Protein AF-A0A377CG56-F1 (afdb_monomer_lite)

Sequence (57 aa):
MLDAVIGLPEKLFYGTGIPAAILIFKKQKVDDKVLFIDASREFKAGKNQNQLSEEKH

Structure (mmCIF, N/CA/C/O backbone):
data_AF-A0A377CG56-F1
#
_entry.id   AF-A0A377CG56-F1
#
loop_
_atom_site.group_PDB
_atom_site.id
_atom_site.type_symbol
_atom_site.label_atom_id
_atom_site.label_alt_id
_atom_site.label_comp_id
_atom_site.label_asym_id
_atom_site.label_entity_id
_atom_site.label_seq_id
_atom_site.pdbx_PDB_ins_code
_atom_site.Cartn_x
_atom_site.Cartn_y
_atom_site.Cartn_z
_atom_site.occupancy
_atom_site.B_iso_or_equiv
_atom_site.auth_seq_id
_atom_site.auth_comp_id
_atom_site.auth_asym_id
_atom_site.auth_atom_id
_atom_site.pdbx_PDB_model_num
ATOM 1 N N . MET A 1 1 ? -5.795 -2.416 18.577 1.00 91.75 1 MET A N 1
ATOM 2 C CA . MET A 1 1 ? -6.562 -3.308 17.682 1.00 91.75 1 MET A CA 1
ATOM 3 C C . MET A 1 1 ? -6.238 -2.959 16.241 1.00 91.75 1 MET A C 1
ATOM 5 O O . MET A 1 1 ? -5.897 -1.808 15.984 1.00 91.75 1 MET A O 1
ATOM 9 N N . LEU A 1 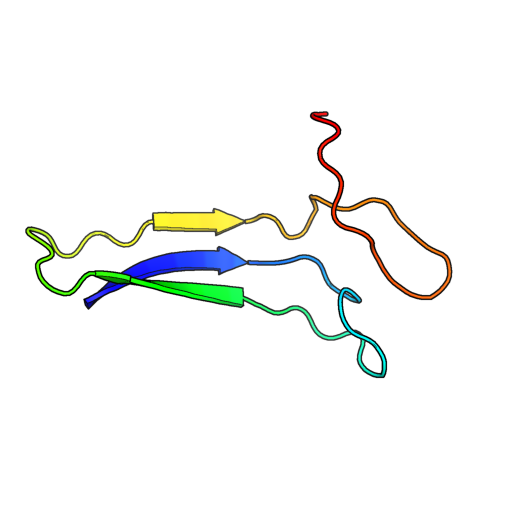2 ? -6.287 -3.938 15.335 1.00 96.56 2 LEU A N 1
ATOM 10 C CA . LEU A 1 2 ? -6.087 -3.697 13.905 1.00 96.56 2 LEU A CA 1
ATOM 11 C C . LEU A 1 2 ? -7.228 -2.820 13.380 1.00 96.56 2 LEU A C 1
ATOM 13 O O . LEU A 1 2 ? -8.396 -3.108 13.637 1.00 96.56 2 LEU A O 1
ATOM 17 N N . ASP A 1 3 ? -6.877 -1.739 12.701 1.00 97.75 3 ASP A N 1
ATOM 18 C CA . ASP A 1 3 ? -7.806 -0.725 12.198 1.00 97.75 3 ASP A CA 1
ATOM 19 C C . ASP A 1 3 ? -7.869 -0.763 10.670 1.00 97.75 3 ASP A C 1
ATOM 21 O O . ASP A 1 3 ? -8.957 -0.779 10.098 1.00 97.75 3 ASP A O 1
ATOM 25 N N . ALA A 1 4 ? -6.711 -0.891 10.014 1.00 98.25 4 ALA A N 1
ATOM 26 C CA . ALA A 1 4 ? -6.635 -1.024 8.566 1.00 98.25 4 ALA A CA 1
ATOM 27 C C . ALA A 1 4 ? -5.477 -1.915 8.099 1.00 98.25 4 ALA A C 1
ATOM 29 O O . ALA A 1 4 ? -4.449 -2.034 8.772 1.00 98.25 4 ALA A O 1
ATOM 30 N N . VAL A 1 5 ? -5.650 -2.488 6.910 1.00 98.44 5 VAL A N 1
ATOM 31 C CA . VAL A 1 5 ? -4.639 -3.216 6.139 1.00 98.44 5 VAL A CA 1
ATOM 32 C C . VAL A 1 5 ? -4.571 -2.597 4.748 1.00 98.44 5 VAL A C 1
ATOM 34 O O . VAL A 1 5 ? -5.580 -2.540 4.046 1.00 98.44 5 VAL A O 1
ATOM 37 N N . ILE A 1 6 ? -3.385 -2.147 4.346 1.00 98.38 6 ILE A N 1
ATOM 38 C CA . ILE A 1 6 ? -3.141 -1.565 3.022 1.00 98.38 6 ILE A CA 1
ATOM 39 C C . ILE A 1 6 ? -2.181 -2.481 2.271 1.00 98.38 6 ILE A C 1
ATOM 41 O O . ILE A 1 6 ? -1.022 -2.596 2.666 1.00 98.38 6 ILE A O 1
ATOM 45 N N . GLY A 1 7 ? -2.657 -3.140 1.216 1.00 97.62 7 GLY A N 1
ATOM 46 C CA . GLY A 1 7 ? -1.819 -3.929 0.314 1.00 97.62 7 GLY A CA 1
ATOM 47 C C . GLY A 1 7 ? -1.037 -3.012 -0.618 1.00 97.62 7 GLY A C 1
ATOM 48 O O . GLY A 1 7 ? -1.634 -2.176 -1.289 1.00 97.62 7 GLY A O 1
ATOM 49 N N . LEU A 1 8 ? 0.286 -3.149 -0.639 1.00 96.69 8 LEU A N 1
ATOM 50 C CA . LEU A 1 8 ? 1.177 -2.327 -1.449 1.00 96.69 8 LEU A CA 1
ATOM 51 C C . LEU A 1 8 ? 1.576 -3.035 -2.757 1.00 96.69 8 LEU A C 1
ATOM 53 O O . LEU A 1 8 ? 1.565 -4.268 -2.815 1.00 96.69 8 LEU A O 1
ATOM 57 N N . PRO A 1 9 ? 1.986 -2.270 -3.785 1.00 95.31 9 PRO A N 1
ATOM 58 C CA . PRO A 1 9 ? 2.552 -2.814 -5.014 1.00 95.31 9 PRO A CA 1
ATOM 59 C C . PRO A 1 9 ? 3.725 -3.777 -4.797 1.00 95.31 9 PRO A C 1
ATOM 61 O O . PRO A 1 9 ? 4.498 -3.666 -3.841 1.00 95.31 9 PRO A O 1
ATOM 64 N N . GLU A 1 10 ? 3.893 -4.712 -5.731 1.00 95.88 10 GLU A N 1
ATOM 65 C CA . GLU A 1 10 ? 5.096 -5.544 -5.806 1.00 95.88 10 GLU A CA 1
ATOM 66 C C . GLU A 1 10 ? 6.333 -4.716 -6.184 1.00 95.88 10 GLU A C 1
ATOM 68 O O . GLU A 1 10 ? 6.218 -3.600 -6.698 1.00 95.88 10 GLU A O 1
ATOM 73 N N . LYS A 1 11 ? 7.533 -5.273 -5.969 1.00 94.94 11 LYS A N 1
ATOM 74 C CA . LYS A 1 11 ? 8.816 -4.653 -6.369 1.00 94.94 11 LYS A CA 1
ATOM 75 C C . LYS A 1 11 ? 8.999 -3.211 -5.873 1.00 94.94 11 LYS A C 1
ATOM 77 O O . LYS A 1 11 ? 9.654 -2.412 -6.536 1.00 94.94 11 LYS A O 1
ATOM 82 N N . LEU A 1 12 ? 8.441 -2.871 -4.710 1.00 93.75 12 LEU A N 1
ATOM 83 C CA . LEU A 1 12 ? 8.662 -1.573 -4.061 1.00 93.75 12 LEU A CA 1
ATOM 84 C C . LEU A 1 12 ? 9.968 -1.491 -3.277 1.00 93.75 12 LEU A C 1
ATOM 86 O O . LEU A 1 12 ? 10.403 -0.389 -2.963 1.00 93.75 12 LEU A O 1
ATOM 90 N N . PHE A 1 13 ? 10.596 -2.614 -2.934 1.00 91.69 13 PHE A N 1
ATOM 91 C CA . PHE A 1 13 ? 11.805 -2.642 -2.111 1.00 91.69 13 PHE A CA 1
ATOM 92 C C . PHE A 1 13 ? 12.994 -3.176 -2.905 1.00 91.69 13 PHE A C 1
ATOM 94 O O . PHE A 1 13 ? 12.852 -4.031 -3.777 1.00 91.69 13 PHE A O 1
ATOM 101 N N . TYR A 1 14 ? 14.191 -2.683 -2.592 1.00 89.56 14 TYR A N 1
ATOM 102 C CA . TYR A 1 14 ? 15.417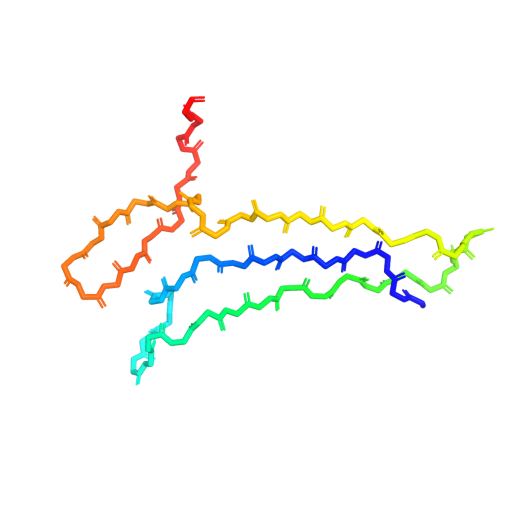 -3.207 -3.186 1.00 89.56 14 TYR A CA 1
ATOM 103 C C . TYR A 1 14 ? 15.671 -4.653 -2.736 1.00 89.56 14 TYR A C 1
ATOM 105 O O . TYR A 1 14 ? 15.433 -5.010 -1.584 1.00 89.56 14 TYR A O 1
ATOM 113 N N . GLY A 1 15 ? 16.191 -5.483 -3.643 1.00 87.12 15 GLY A N 1
ATOM 114 C CA . GLY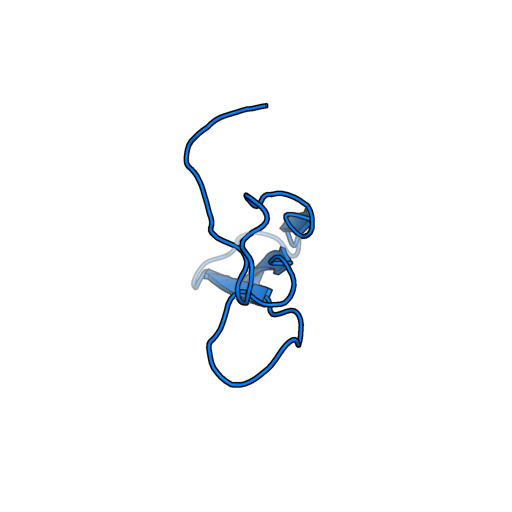 A 1 15 ? 16.640 -6.846 -3.334 1.00 87.12 15 GLY A CA 1
ATOM 115 C C . GLY A 1 15 ? 15.543 -7.913 -3.258 1.00 87.12 15 GLY A C 1
ATOM 116 O O . GLY A 1 15 ? 15.872 -9.093 -3.180 1.00 87.12 15 GLY A O 1
ATOM 117 N N . THR A 1 16 ? 14.258 -7.550 -3.326 1.00 88.25 16 THR A N 1
ATOM 118 C CA . THR A 1 16 ? 13.156 -8.520 -3.391 1.00 88.25 16 THR A CA 1
ATOM 119 C C . THR A 1 16 ? 11.946 -7.964 -4.139 1.00 88.25 16 THR A C 1
ATOM 121 O O . THR A 1 16 ? 11.592 -6.797 -4.006 1.00 88.25 16 THR A O 1
ATOM 124 N N . GLY A 1 17 ? 11.299 -8.812 -4.940 1.00 91.81 17 GLY A N 1
ATOM 125 C CA . GLY A 1 17 ? 10.104 -8.453 -5.705 1.00 91.81 17 GLY A CA 1
ATOM 126 C C . GLY A 1 17 ? 8.786 -8.690 -4.973 1.00 91.81 17 GLY A C 1
ATOM 127 O O . GLY A 1 17 ? 7.740 -8.459 -5.568 1.00 91.81 17 GLY A O 1
ATOM 128 N N . ILE A 1 18 ? 8.813 -9.172 -3.726 1.00 94.88 18 ILE A N 1
ATOM 129 C CA . ILE A 1 18 ? 7.592 -9.558 -3.009 1.00 94.88 18 ILE A CA 1
ATOM 130 C C . ILE A 1 18 ? 6.666 -8.352 -2.752 1.00 94.88 18 ILE A C 1
ATOM 132 O O . ILE A 1 18 ? 7.157 -7.249 -2.493 1.00 94.88 18 ILE A O 1
ATOM 136 N N . PRO A 1 19 ? 5.337 -8.543 -2.790 1.00 93.81 19 PRO A N 1
ATOM 137 C CA . PRO A 1 19 ? 4.389 -7.547 -2.306 1.00 93.81 19 PRO A CA 1
ATOM 138 C C . PRO A 1 19 ? 4.472 -7.414 -0.778 1.00 93.81 19 PRO A C 1
ATOM 140 O O . PRO A 1 19 ? 4.853 -8.351 -0.074 1.00 93.81 19 PRO A O 1
ATOM 143 N N . ALA A 1 20 ? 4.088 -6.248 -0.261 1.00 95.56 20 ALA A N 1
ATOM 144 C CA . ALA A 1 20 ? 4.071 -5.949 1.171 1.00 95.56 20 ALA A CA 1
ATOM 145 C C . ALA A 1 20 ? 2.727 -5.346 1.596 1.00 95.56 20 ALA A C 1
ATOM 147 O O . ALA A 1 20 ? 1.898 -5.002 0.757 1.00 95.56 20 ALA A O 1
ATOM 148 N N . ALA A 1 21 ? 2.516 -5.192 2.903 1.00 97.50 21 ALA A N 1
ATOM 149 C CA . ALA A 1 21 ? 1.338 -4.522 3.439 1.00 97.50 21 ALA A CA 1
ATOM 150 C C . ALA A 1 21 ? 1.688 -3.613 4.623 1.00 97.50 21 ALA A C 1
ATOM 152 O O . ALA A 1 21 ? 2.602 -3.908 5.394 1.00 97.50 21 ALA A O 1
ATOM 153 N N . ILE A 1 22 ? 0.928 -2.528 4.784 1.00 97.81 22 ILE A N 1
ATOM 154 C CA . ILE A 1 22 ? 0.969 -1.653 5.962 1.00 97.81 22 ILE A CA 1
ATOM 155 C C . ILE A 1 22 ? -0.191 -2.030 6.881 1.00 97.81 22 ILE A C 1
ATOM 157 O O . ILE A 1 22 ? -1.346 -2.066 6.453 1.00 97.81 22 ILE A O 1
ATOM 161 N N . LEU A 1 23 ? 0.119 -2.282 8.152 1.00 98.38 23 LEU A N 1
ATOM 162 C CA . LEU A 1 23 ? -0.864 -2.573 9.192 1.00 98.38 23 LEU A CA 1
ATOM 163 C C . LEU A 1 23 ? -1.016 -1.356 10.103 1.00 98.38 23 LEU A C 1
ATOM 165 O O . LEU A 1 23 ? -0.054 -0.925 10.739 1.00 98.38 23 LEU A O 1
ATOM 169 N N . ILE A 1 24 ? -2.228 -0.814 10.183 1.00 97.94 24 ILE A N 1
ATOM 170 C CA . ILE A 1 24 ? -2.541 0.330 11.040 1.00 97.94 24 ILE A CA 1
ATOM 171 C C . ILE A 1 24 ? -3.233 -0.179 12.298 1.00 97.94 24 ILE A C 1
ATOM 173 O O . ILE A 1 24 ? -4.254 -0.862 12.227 1.00 97.94 24 ILE A O 1
ATOM 177 N N . PHE A 1 25 ? -2.692 0.180 13.463 1.00 97.44 25 PHE A N 1
ATOM 178 C CA . PHE A 1 25 ? -3.240 -0.205 14.759 1.00 97.44 25 PHE A CA 1
ATOM 179 C C . PHE A 1 25 ? -3.752 1.013 15.524 1.00 97.44 25 PHE A C 1
ATOM 181 O O . PHE A 1 25 ? -3.026 1.980 15.742 1.00 97.44 25 PHE A O 1
ATOM 188 N N . LYS A 1 26 ? -4.989 0.925 16.018 1.00 96.50 26 LYS A N 1
ATOM 189 C CA . LYS A 1 26 ? -5.622 1.942 16.863 1.00 96.50 26 LYS A CA 1
ATOM 190 C C . LYS A 1 26 ? -5.796 1.412 18.283 1.00 96.50 26 LYS A C 1
ATOM 192 O O . LYS A 1 26 ? -6.318 0.313 18.486 1.00 96.50 26 LYS A O 1
ATOM 197 N N . LYS A 1 27 ? -5.325 2.167 19.283 1.00 93.38 27 LYS A N 1
ATOM 198 C CA . LYS A 1 27 ? -5.336 1.738 20.697 1.00 93.38 27 LYS A CA 1
ATOM 199 C C . LYS A 1 27 ? -6.749 1.697 21.289 1.00 93.38 27 LYS A C 1
ATOM 201 O O . LYS A 1 27 ? -7.070 0.751 21.994 1.00 93.38 27 LYS A O 1
ATOM 206 N N . GLN A 1 28 ? -7.577 2.692 20.979 1.00 92.81 28 GLN A N 1
ATOM 207 C CA . GLN A 1 28 ? -8.968 2.802 21.433 1.00 92.81 28 GLN A CA 1
ATOM 208 C C . GLN A 1 28 ? -9.894 2.746 20.221 1.00 92.81 28 GLN A C 1
ATOM 210 O O . GLN A 1 28 ? -10.340 3.765 19.693 1.00 92.81 28 GLN A O 1
ATOM 215 N N . LYS A 1 29 ? -10.092 1.536 19.711 1.00 93.00 29 LYS A N 1
ATOM 216 C CA . LYS A 1 29 ? -11.029 1.289 18.623 1.00 93.00 29 LYS A CA 1
ATOM 217 C C . LYS A 1 29 ? -12.395 0.970 19.231 1.00 93.00 29 LYS A C 1
ATOM 219 O O . LYS A 1 29 ? -12.458 0.246 20.218 1.00 93.00 29 LYS A O 1
ATOM 224 N N . VAL A 1 30 ? -13.450 1.568 18.686 1.00 93.62 30 VAL A N 1
ATOM 225 C CA . VAL A 1 30 ? -14.824 1.455 19.214 1.00 93.62 30 VAL A CA 1
ATOM 226 C C . VAL A 1 30 ? -15.629 0.335 18.553 1.00 93.62 30 VAL A C 1
ATOM 228 O O . VAL A 1 30 ? -16.722 0.023 19.008 1.00 93.62 30 VAL A O 1
ATOM 231 N N . ASP A 1 31 ? -15.093 -0.261 17.489 1.00 94.31 31 ASP A N 1
ATOM 232 C CA . ASP A 1 31 ? -15.699 -1.365 16.757 1.00 94.31 31 ASP A CA 1
ATOM 233 C C . ASP A 1 31 ? -14.641 -2.384 16.297 1.00 94.31 31 ASP A C 1
ATOM 235 O O . ASP A 1 31 ? -13.430 -2.169 16.418 1.00 94.31 31 ASP A O 1
ATOM 239 N N . ASP A 1 32 ? -15.111 -3.491 15.728 1.00 93.88 32 ASP A N 1
ATOM 240 C CA . ASP A 1 32 ? -14.265 -4.564 15.203 1.00 93.88 32 ASP A CA 1
ATOM 241 C C . ASP A 1 32 ? -13.997 -4.450 13.691 1.00 93.88 32 ASP A C 1
ATOM 243 O O . ASP A 1 32 ? -13.363 -5.323 13.101 1.00 93.88 32 ASP A O 1
ATOM 247 N N . LYS A 1 33 ? -14.418 -3.365 13.028 1.00 96.56 33 LYS A N 1
ATOM 248 C CA . LYS A 1 33 ? -14.343 -3.246 11.562 1.00 96.56 33 LYS A CA 1
ATOM 249 C C . LYS A 1 33 ? -12.929 -2.961 11.090 1.00 96.56 33 LYS A C 1
ATOM 251 O O . LYS A 1 33 ? -12.314 -2.005 11.541 1.00 96.56 33 LYS A O 1
ATOM 256 N N . VAL A 1 34 ? -12.401 -3.744 10.161 1.00 97.25 34 VAL A N 1
ATOM 257 C CA . VAL A 1 34 ? -11.079 -3.485 9.574 1.00 97.25 34 VAL A CA 1
ATOM 258 C C . VAL A 1 34 ? -11.258 -2.913 8.175 1.00 97.25 34 VAL A C 1
ATOM 260 O O . VAL A 1 34 ? -11.983 -3.486 7.363 1.00 97.25 34 VAL A O 1
ATOM 263 N N . LEU A 1 35 ? -10.602 -1.788 7.892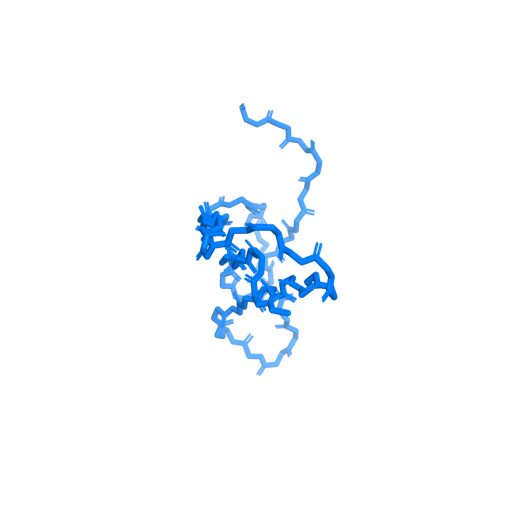 1.00 97.88 35 LEU A N 1
ATOM 264 C CA . LEU A 1 35 ? -10.552 -1.224 6.548 1.00 97.88 35 LEU A CA 1
ATOM 265 C C . LEU A 1 35 ? -9.494 -1.959 5.719 1.00 97.88 35 LEU A C 1
ATOM 267 O O . LEU A 1 35 ? -8.325 -1.999 6.096 1.00 97.88 35 LEU A O 1
ATOM 271 N N . PHE A 1 36 ? -9.893 -2.502 4.574 1.00 98.19 36 PHE A N 1
ATOM 272 C CA . PHE A 1 36 ? -8.975 -3.105 3.613 1.00 98.19 36 PHE A CA 1
ATOM 273 C C . PHE A 1 36 ? -8.845 -2.198 2.396 1.00 98.19 36 PHE A C 1
ATOM 275 O O . PHE A 1 36 ? -9.850 -1.825 1.791 1.00 98.19 36 PHE A O 1
ATOM 282 N N . ILE A 1 37 ? -7.609 -1.846 2.051 1.00 97.62 37 ILE A N 1
ATOM 283 C CA . ILE A 1 37 ? -7.282 -1.044 0.872 1.00 97.62 37 ILE A CA 1
ATOM 284 C C . ILE A 1 37 ? -6.340 -1.863 -0.007 1.00 97.62 37 ILE A C 1
ATOM 286 O O . ILE A 1 37 ? -5.261 -2.256 0.439 1.00 97.62 37 ILE A O 1
ATOM 290 N N . ASP A 1 38 ? -6.741 -2.110 -1.252 1.00 96.25 38 ASP A N 1
ATOM 291 C CA . ASP A 1 38 ? -5.874 -2.696 -2.275 1.00 96.25 38 ASP A CA 1
ATOM 292 C C . ASP A 1 38 ? -5.239 -1.575 -3.101 1.00 96.25 38 ASP A C 1
ATOM 294 O O . ASP A 1 38 ? -5.878 -1.010 -3.986 1.00 96.25 38 ASP A O 1
ATOM 298 N N . ALA A 1 39 ? -3.985 -1.251 -2.790 1.00 94.94 39 ALA A N 1
ATOM 299 C CA . ALA A 1 39 ? -3.179 -0.303 -3.548 1.00 94.94 39 ALA A CA 1
ATOM 300 C C . ALA A 1 39 ? -2.147 -1.017 -4.439 1.00 94.94 39 ALA A C 1
ATOM 302 O O . ALA A 1 39 ? -1.210 -0.385 -4.910 1.00 94.94 39 ALA A O 1
ATOM 303 N N . SER A 1 40 ? -2.293 -2.324 -4.700 1.00 94.19 40 SER A N 1
ATOM 304 C CA . SER A 1 40 ? -1.302 -3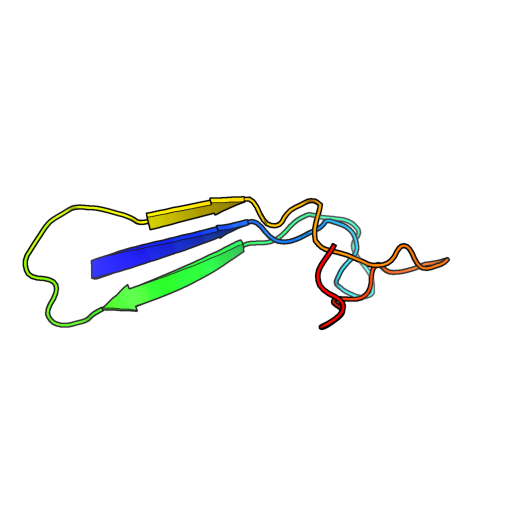.133 -5.436 1.00 94.19 40 SER A CA 1
ATOM 305 C C . SER A 1 40 ? -0.984 -2.621 -6.846 1.00 94.19 40 SER A C 1
ATOM 307 O O . SER A 1 40 ? 0.076 -2.929 -7.392 1.00 94.19 40 SER A O 1
ATOM 309 N N . ARG A 1 41 ? -1.888 -1.825 -7.425 1.00 92.81 41 ARG A N 1
ATOM 310 C CA . ARG A 1 41 ? -1.763 -1.205 -8.751 1.00 92.81 41 ARG A CA 1
ATOM 311 C C . ARG A 1 41 ? -1.372 0.273 -8.715 1.00 92.81 41 ARG A C 1
ATOM 313 O O . ARG A 1 41 ? -1.154 0.855 -9.769 1.00 92.81 41 ARG A O 1
ATOM 320 N N . GLU A 1 42 ? -1.228 0.857 -7.530 1.00 93.00 42 GLU A N 1
ATOM 321 C CA . GLU A 1 42 ? -0.920 2.276 -7.337 1.00 93.00 42 GLU A CA 1
ATOM 322 C C . GLU A 1 42 ? 0.593 2.510 -7.390 1.00 93.00 42 GLU A C 1
ATOM 324 O O . GLU A 1 42 ? 1.256 2.752 -6.378 1.00 93.00 42 GLU A O 1
ATOM 329 N N . PHE A 1 43 ? 1.167 2.367 -8.583 1.00 93.44 43 PHE A N 1
ATOM 330 C CA . PHE A 1 43 ? 2.587 2.599 -8.807 1.00 93.44 43 PHE A CA 1
ATOM 331 C C . PHE A 1 43 ? 2.892 3.047 -10.231 1.00 93.44 43 PHE A C 1
ATOM 333 O O . PHE A 1 43 ? 2.258 2.645 -11.205 1.00 93.44 43 PHE A O 1
ATOM 340 N N . LYS A 1 44 ? 3.990 3.784 -10.361 1.00 93.56 44 LYS A N 1
ATOM 341 C CA . LYS A 1 44 ? 4.678 3.989 -11.625 1.00 93.56 44 LYS A CA 1
ATOM 342 C C . LYS A 1 44 ? 5.683 2.865 -11.847 1.00 93.56 44 LYS A C 1
ATOM 344 O O . LYS A 1 44 ? 6.584 2.651 -11.030 1.00 93.56 44 LYS A O 1
ATOM 349 N N . ALA A 1 45 ? 5.537 2.153 -12.961 1.00 92.38 45 ALA A N 1
ATOM 350 C CA . ALA A 1 45 ? 6.459 1.088 -13.336 1.00 92.38 45 ALA A CA 1
ATOM 351 C C . ALA A 1 45 ? 7.861 1.659 -13.596 1.00 92.38 45 ALA A C 1
ATOM 353 O O . ALA A 1 45 ? 8.043 2.539 -14.441 1.00 92.38 45 ALA A O 1
ATOM 354 N N . GLY A 1 46 ? 8.857 1.148 -12.877 1.00 90.00 46 GLY A N 1
ATOM 355 C CA . GLY A 1 46 ? 10.267 1.422 -13.140 1.00 90.00 46 GLY A CA 1
ATOM 356 C C . GLY A 1 46 ? 10.986 0.181 -13.660 1.00 90.00 46 GLY A C 1
ATOM 357 O O . GLY A 1 46 ? 10.461 -0.929 -13.634 1.00 90.00 46 GLY A O 1
ATOM 358 N N . LYS A 1 47 ? 12.222 0.358 -14.141 1.00 88.75 47 LYS A N 1
ATOM 359 C CA . LYS A 1 47 ? 12.995 -0.733 -14.764 1.00 88.75 47 LYS A CA 1
ATOM 360 C C . LYS A 1 47 ? 13.289 -1.888 -13.798 1.00 88.75 47 LYS A C 1
ATOM 362 O O . LYS A 1 47 ? 13.191 -3.045 -14.184 1.00 88.75 47 LYS A O 1
ATOM 367 N N . ASN A 1 48 ? 13.662 -1.561 -12.562 1.00 89.81 48 ASN A N 1
ATOM 368 C CA . ASN A 1 48 ? 14.068 -2.539 -11.545 1.00 89.81 48 ASN A CA 1
ATOM 369 C C . ASN A 1 48 ? 13.199 -2.483 -10.278 1.00 89.81 48 ASN A C 1
ATOM 371 O O . ASN A 1 48 ? 13.277 -3.383 -9.449 1.00 89.81 48 ASN A O 1
ATOM 375 N N . GLN A 1 49 ? 12.419 -1.416 -10.109 1.00 92.75 49 GLN A N 1
ATOM 376 C CA . GLN A 1 49 ? 11.636 -1.135 -8.912 1.00 92.75 49 GLN A CA 1
ATOM 377 C C . GLN A 1 49 ? 10.434 -0.281 -9.306 1.00 92.75 49 GLN A C 1
ATOM 379 O O . GLN A 1 49 ? 10.561 0.608 -10.151 1.00 92.75 49 GLN A O 1
ATOM 384 N N . ASN A 1 50 ? 9.294 -0.541 -8.684 1.00 94.06 50 ASN A N 1
ATOM 385 C CA . ASN A 1 50 ? 8.105 0.287 -8.802 1.00 94.06 50 ASN A CA 1
ATOM 386 C C . ASN A 1 50 ? 8.222 1.502 -7.876 1.00 94.06 50 ASN A C 1
ATOM 388 O O . ASN A 1 50 ? 8.797 1.414 -6.792 1.00 94.06 50 ASN A O 1
ATOM 392 N N . GLN A 1 51 ? 7.691 2.643 -8.306 1.00 91.69 51 GLN A N 1
ATOM 393 C CA . GLN A 1 51 ? 7.711 3.877 -7.523 1.00 91.69 51 GLN A CA 1
ATOM 394 C C . GLN A 1 51 ? 6.291 4.286 -7.159 1.00 91.69 51 GLN A C 1
ATOM 396 O O . GLN A 1 51 ? 5.413 4.306 -8.017 1.00 91.69 51 GLN A O 1
ATOM 401 N N . LEU A 1 52 ? 6.077 4.641 -5.894 1.00 90.81 52 LEU A N 1
ATOM 402 C CA . LEU A 1 52 ? 4.850 5.317 -5.487 1.00 90.81 52 LEU A CA 1
ATOM 403 C C . LEU A 1 52 ? 4.874 6.745 -6.042 1.00 90.81 52 LEU A C 1
ATOM 405 O O . LEU A 1 52 ? 5.905 7.417 -5.975 1.00 90.81 52 LEU A O 1
ATOM 409 N N . SER A 1 53 ? 3.751 7.201 -6.586 1.00 82.62 53 SER A N 1
ATOM 410 C CA . SER A 1 53 ? 3.585 8.561 -7.099 1.00 82.62 53 SER A CA 1
ATOM 411 C C . SER A 1 53 ? 2.355 9.219 -6.498 1.00 82.62 53 SER A C 1
ATOM 413 O O . SER A 1 53 ? 1.372 8.553 -6.192 1.00 82.62 53 SER A O 1
ATOM 415 N N . GLU A 1 54 ? 2.399 10.544 -6.379 1.00 82.25 54 GLU A N 1
ATOM 416 C CA . GLU A 1 54 ? 1.240 11.351 -5.980 1.00 82.25 54 GLU A CA 1
ATOM 417 C C . GLU A 1 54 ? 0.291 11.653 -7.154 1.00 82.25 54 GLU A C 1
ATOM 419 O O . GLU A 1 54 ? -0.786 12.212 -6.943 1.00 82.25 54 GLU A O 1
ATOM 424 N N . GLU A 1 55 ? 0.673 11.296 -8.389 1.00 73.25 55 GLU A N 1
ATOM 425 C CA . GLU A 1 55 ? -0.198 11.419 -9.560 1.00 73.25 55 GLU A CA 1
ATOM 426 C C . GLU A 1 55 ? -1.454 10.570 -9.360 1.00 73.25 55 GLU A C 1
ATOM 428 O O . GLU A 1 55 ? -1.390 9.347 -9.255 1.00 73.25 55 GLU A O 1
ATOM 433 N N . LYS A 1 56 ? -2.602 11.246 -9.292 1.00 57.50 56 LYS A N 1
ATOM 434 C CA . LYS A 1 56 ? -3.913 10.604 -9.270 1.00 57.50 56 LYS A CA 1
ATOM 435 C C . LYS A 1 56 ? -4.286 10.225 -10.702 1.00 57.50 56 LYS A C 1
ATOM 437 O O . LYS A 1 56 ? -4.298 11.104 -11.565 1.00 57.50 56 LYS A O 1
ATOM 442 N N . HIS A 1 57 ? -4.559 8.943 -10.929 1.00 56.03 57 HIS A N 1
ATOM 443 C CA . HIS A 1 57 ? -5.194 8.450 -12.152 1.00 56.03 57 HIS A CA 1
ATOM 444 C C . HIS A 1 57 ? -6.642 8.936 -12.281 1.00 56.03 57 HIS A C 1
ATOM 446 O O . HIS A 1 57 ? -7.312 9.104 -11.234 1.00 56.03 57 HIS A O 1
#

Foldseek 3Di:
DWAEKEWAAAQADPPHRDTDIDTDDDPDDPDDDYHYHYCRVQFDDDPRGTHHDPDDD

InterPro domains:
  IPR003356 DNA methylase, adenine-specific [PF02384] (2-56)
  IPR029063 S-adenosyl-L-methionine-dependent methyltransferase superfamily [G3DSA:3.40.50.150] (1-57)
  IPR029063 S-adenosyl-L-methionine-dependent methyltransferase superfamily [SSF53335] (2-55)
  IPR051537 DNA Adenine N(4)/N(6)-Methyltransferase [PTHR42933] (1-55)

Radius of gyration: 13.85 Å; chains: 1; bounding box: 32×21×36 Å

Secondary structure (DSSP, 8-state):
-EEEEEEPPTT-BTTB----EEEEE-SS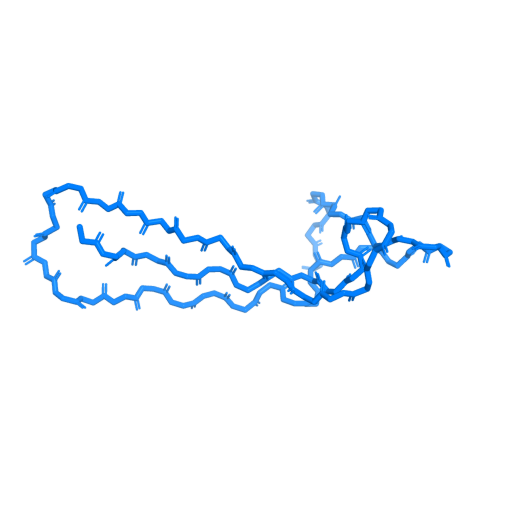-SS---EEEE-TT-SB--SSS-B------

Organism: Escherichia coli (NCBI:txid562)

pLDDT: mean 92.32, std 8.13, range [56.03, 98.44]